Protein AF-A0A1I1NB64-F1 (afdb_monomer_lite)

Radius of gyration: 13.25 Å; chains: 1; bounding box: 30×27×36 Å

Foldseek 3Di:
DAWWWKKKKKALQFPAWDWKDKQNDTDDSVCWDQPPSITMHTDHGHDHDPVQWIWIKTDTAGDVPDWMWMWMDINNHTPDIDTPDHPDPPDDIDTDTDDDD

pLDDT: mean 82.79, std 17.65, range [33.72, 97.75]

Organism: NCBI:txid1334022

Secondary structure (DSSP, 8-state):
-EEEEEEEEE-TTEEEEEEEEETTEE--GGGSEEETTEEEEEEEEEEE-SSS---EEEEEEEPTT--EEEEEEETTEEEEEEEE----TT-----------

Sequence (101 aa):
MKKIKLKITISNTTRRIEYIVIEGRKLPISFFDFENGEWVAEQENFPIGNDNDIDILIIVAGNHKSQSKMKVYVNDNLKGNYEMYKPFNKNGYGQFNEEVQ

Structure (mmCIF, N/CA/C/O backbone):
data_AF-A0A1I1NB64-F1
#
_entry.id   AF-A0A1I1NB64-F1
#
loop_
_atom_site.group_PDB
_atom_site.id
_atom_site.type_symbol
_atom_site.label_atom_id
_atom_site.label_alt_id
_atom_site.label_comp_id
_atom_site.label_asym_id
_atom_site.label_entity_id
_atom_site.label_seq_id
_atom_site.pdbx_PDB_ins_code
_atom_site.Cartn_x
_atom_site.Cartn_y
_atom_site.Cartn_z
_atom_site.occupancy
_atom_site.B_iso_or_equiv
_atom_site.auth_seq_id
_atom_site.auth_comp_id
_atom_site.auth_asym_id
_atom_site.auth_atom_id
_atom_site.pdbx_PDB_model_num
ATOM 1 N N . MET A 1 1 ? -18.855 -6.058 14.203 1.00 73.88 1 MET A N 1
ATOM 2 C CA . MET A 1 1 ? -18.073 -5.517 13.076 1.00 73.88 1 MET A CA 1
ATOM 3 C C . MET A 1 1 ? -17.279 -4.332 13.585 1.00 73.88 1 MET A C 1
ATOM 5 O O . MET A 1 1 ? -17.868 -3.314 13.948 1.00 73.88 1 MET A O 1
ATOM 9 N N . LYS A 1 2 ? -15.969 -4.519 13.731 1.00 88.75 2 LYS A N 1
ATOM 10 C CA . LYS A 1 2 ? -15.039 -3.497 14.222 1.00 88.75 2 LYS A CA 1
ATOM 11 C C . LYS A 1 2 ? -14.716 -2.544 13.066 1.00 88.75 2 LYS A C 1
ATOM 13 O O . LYS A 1 2 ? -14.925 -2.901 11.908 1.00 88.75 2 LYS A O 1
ATOM 18 N N . LYS A 1 3 ? -14.265 -1.327 13.362 1.00 92.88 3 LYS A N 1
ATOM 19 C CA . LYS A 1 3 ? -13.819 -0.358 12.351 1.00 92.88 3 LYS A CA 1
ATOM 20 C C . LYS A 1 3 ? -12.398 0.076 12.662 1.00 92.88 3 LYS A C 1
ATOM 22 O O . LYS A 1 3 ? -12.051 0.207 13.835 1.00 92.88 3 LYS A O 1
ATOM 27 N N . ILE A 1 4 ? -11.615 0.288 11.616 1.00 94.00 4 ILE A N 1
ATOM 28 C CA . ILE A 1 4 ? -10.228 0.736 11.695 1.00 94.00 4 ILE A CA 1
ATOM 29 C C . ILE A 1 4 ? -9.986 1.870 10.704 1.00 94.00 4 ILE A C 1
ATOM 31 O O . ILE A 1 4 ? -10.677 1.971 9.685 1.00 94.00 4 ILE A O 1
ATOM 35 N N . LYS A 1 5 ? -8.943 2.655 10.974 1.00 96.62 5 LYS A N 1
ATOM 36 C CA . LYS A 1 5 ? -8.316 3.476 9.948 1.00 96.62 5 LYS A CA 1
ATOM 37 C C . LYS A 1 5 ? -7.371 2.593 9.139 1.00 96.62 5 LYS A C 1
ATOM 39 O O . LYS A 1 5 ? -6.380 2.100 9.675 1.00 96.62 5 LYS A O 1
ATOM 44 N N . LEU A 1 6 ? -7.689 2.372 7.870 1.00 96.56 6 LEU A N 1
ATOM 45 C CA . LEU A 1 6 ? -6.882 1.584 6.945 1.00 96.56 6 LEU A CA 1
ATOM 46 C C . LEU A 1 6 ? -6.192 2.518 5.959 1.00 96.56 6 LEU A C 1
ATOM 48 O O . LEU A 1 6 ? -6.857 3.323 5.309 1.00 96.56 6 LEU A O 1
ATOM 52 N N . LYS A 1 7 ? -4.880 2.362 5.794 1.00 97.75 7 LYS A N 1
ATOM 53 C CA . LYS A 1 7 ? -4.142 2.993 4.703 1.00 97.75 7 LYS A CA 1
ATOM 54 C C . LYS A 1 7 ? -3.270 1.976 3.985 1.00 97.75 7 LYS A C 1
ATOM 56 O O . LYS A 1 7 ? -2.484 1.273 4.612 1.00 97.75 7 LYS A O 1
ATOM 61 N N . ILE A 1 8 ? -3.391 1.917 2.665 1.00 96.50 8 ILE A N 1
ATOM 62 C CA . ILE A 1 8 ? -2.564 1.082 1.795 1.00 96.50 8 ILE A CA 1
ATOM 63 C C . ILE A 1 8 ? -1.851 2.002 0.814 1.00 96.50 8 ILE A C 1
ATOM 65 O O . ILE A 1 8 ? -2.499 2.808 0.147 1.00 96.50 8 ILE A O 1
ATOM 69 N N . THR A 1 9 ? -0.531 1.871 0.709 1.00 96.69 9 THR A N 1
ATOM 70 C CA . THR A 1 9 ? 0.234 2.520 -0.360 1.00 96.69 9 THR A CA 1
ATOM 71 C C . THR A 1 9 ? 0.916 1.482 -1.232 1.00 96.69 9 THR A C 1
ATOM 73 O O . THR A 1 9 ? 1.414 0.471 -0.735 1.00 96.69 9 THR A O 1
ATOM 76 N N . ILE A 1 10 ? 0.927 1.712 -2.542 1.00 93.56 10 ILE A N 1
ATOM 77 C CA . ILE A 1 10 ? 1.612 0.865 -3.514 1.00 93.56 10 ILE A CA 1
ATOM 78 C C . ILE A 1 10 ? 2.545 1.739 -4.349 1.00 93.56 10 ILE A C 1
ATOM 80 O O . ILE A 1 10 ? 2.146 2.771 -4.886 1.00 93.56 10 ILE A O 1
ATOM 84 N N . SER A 1 11 ? 3.796 1.303 -4.472 1.00 90.94 11 SER A N 1
ATOM 85 C CA . SER A 1 11 ? 4.875 2.072 -5.087 1.00 90.94 11 SER A CA 1
ATOM 86 C C . SER A 1 11 ? 4.608 2.486 -6.538 1.00 90.94 11 SER A C 1
ATOM 88 O O . SER A 1 11 ? 3.919 1.799 -7.298 1.00 90.94 11 SER A O 1
ATOM 90 N N . ASN A 1 12 ? 5.287 3.557 -6.953 1.00 87.88 12 ASN A N 1
ATOM 91 C CA . ASN A 1 12 ? 5.260 4.140 -8.302 1.00 87.88 12 ASN A CA 1
ATOM 92 C C . ASN A 1 12 ? 5.708 3.215 -9.444 1.00 87.88 12 ASN A C 1
ATOM 94 O O . ASN A 1 12 ? 5.477 3.485 -10.622 1.00 87.88 12 ASN A O 1
ATOM 98 N N . THR A 1 13 ? 6.344 2.099 -9.107 1.00 87.94 13 THR A N 1
ATOM 99 C CA . THR A 1 13 ? 6.682 1.027 -10.042 1.00 87.94 13 THR A CA 1
ATOM 100 C C . THR A 1 13 ? 5.459 0.214 -10.480 1.00 87.94 13 THR A C 1
ATOM 102 O O . THR A 1 13 ? 5.547 -0.543 -11.447 1.00 87.94 13 THR A O 1
ATOM 105 N N . THR A 1 14 ? 4.306 0.407 -9.833 1.00 88.25 14 THR A N 1
ATOM 106 C CA . THR A 1 14 ? 3.019 -0.179 -10.213 1.00 88.25 14 THR A CA 1
ATOM 107 C C . THR A 1 14 ? 2.318 0.657 -11.272 1.00 88.25 14 THR A C 1
ATOM 109 O O . THR A 1 14 ? 1.915 1.792 -11.027 1.00 88.25 14 THR A O 1
ATOM 112 N N . ARG A 1 15 ? 2.105 0.062 -12.448 1.00 86.38 15 ARG A N 1
ATOM 113 C CA . ARG A 1 15 ? 1.419 0.714 -13.566 1.00 86.38 15 ARG A CA 1
ATOM 114 C C . ARG A 1 15 ? -0.094 0.755 -13.380 1.00 86.38 15 ARG A C 1
ATOM 116 O O . ARG A 1 15 ? -0.717 1.741 -13.758 1.00 86.38 15 ARG A O 1
ATOM 123 N N . ARG A 1 16 ? -0.693 -0.331 -12.883 1.00 86.56 16 ARG A N 1
ATOM 124 C CA . ARG A 1 16 ? -2.134 -0.389 -12.593 1.00 86.56 16 ARG A CA 1
ATOM 125 C C . ARG A 1 16 ? -2.449 -1.392 -11.498 1.00 86.56 16 ARG A C 1
ATOM 127 O O . ARG A 1 16 ? -1.750 -2.396 -11.355 1.00 86.56 16 ARG A O 1
ATOM 134 N N . ILE A 1 17 ? -3.576 -1.160 -10.841 1.00 89.31 17 ILE A 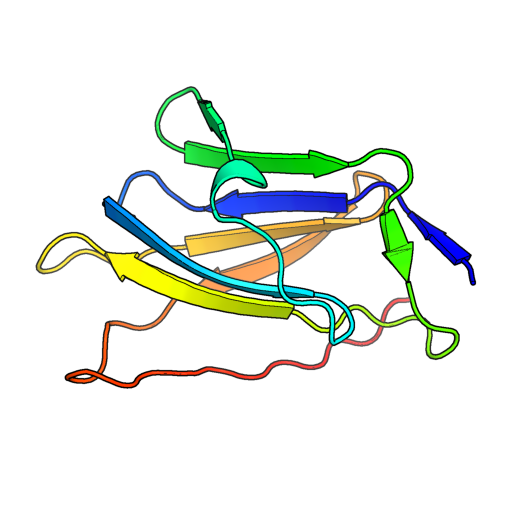N 1
ATOM 135 C CA . ILE A 1 17 ? -4.241 -2.132 -9.981 1.00 89.31 17 ILE A CA 1
ATOM 136 C C . ILE A 1 17 ? -5.298 -2.860 -10.814 1.00 89.31 17 ILE A C 1
ATOM 138 O O . ILE A 1 17 ? -6.081 -2.229 -11.522 1.00 89.31 17 ILE A O 1
ATOM 142 N N . GLU A 1 18 ? -5.285 -4.191 -10.784 1.00 89.12 18 GLU A N 1
ATOM 143 C CA . GLU A 1 18 ? -6.178 -5.036 -11.590 1.00 89.12 18 GLU A CA 1
ATOM 144 C C . GLU A 1 18 ? -7.305 -5.644 -10.756 1.00 89.12 18 GLU A C 1
ATOM 146 O O . GLU A 1 18 ? -8.409 -5.857 -11.258 1.00 89.12 18 GLU A O 1
ATOM 151 N N . TYR A 1 19 ? -7.030 -5.929 -9.483 1.00 88.88 19 TYR A N 1
ATOM 152 C CA . TYR A 1 19 ? -7.968 -6.608 -8.603 1.00 88.88 19 TYR A CA 1
ATOM 153 C C . TYR A 1 19 ? -7.682 -6.285 -7.142 1.00 88.88 19 TYR A C 1
ATOM 155 O O . TYR A 1 19 ? -6.520 -6.230 -6.743 1.00 88.88 19 TYR A O 1
ATOM 163 N N . ILE A 1 20 ? -8.742 -6.093 -6.356 1.00 92.19 20 ILE A N 1
ATOM 164 C CA . ILE A 1 20 ? -8.669 -5.804 -4.924 1.00 92.19 20 ILE A CA 1
ATOM 165 C C . ILE A 1 20 ? -9.803 -6.557 -4.232 1.00 92.19 20 ILE A C 1
ATOM 167 O O . ILE A 1 20 ? -10.979 -6.378 -4.570 1.00 92.19 20 ILE A O 1
ATOM 171 N N . VAL A 1 21 ? -9.449 -7.364 -3.240 1.00 93.19 21 VAL A N 1
ATOM 172 C CA . VAL A 1 21 ? -10.367 -7.920 -2.249 1.00 93.19 21 VAL A CA 1
ATOM 173 C C . VAL A 1 21 ? -9.798 -7.634 -0.872 1.00 93.19 21 VAL A C 1
ATOM 175 O O . VAL A 1 21 ? -8.630 -7.915 -0.621 1.00 93.19 21 VAL A O 1
ATOM 178 N N . ILE A 1 22 ? -10.629 -7.078 0.003 1.00 92.69 22 ILE A N 1
ATOM 179 C CA . ILE A 1 22 ? -10.283 -6.851 1.404 1.00 92.69 22 ILE A CA 1
ATOM 180 C C . ILE A 1 22 ? -11.436 -7.373 2.257 1.00 92.69 22 ILE A C 1
ATOM 182 O O . ILE A 1 22 ? -12.588 -7.020 1.984 1.00 92.69 22 ILE A O 1
ATOM 186 N N . GLU A 1 23 ? -11.160 -8.212 3.259 1.00 91.62 23 GLU A N 1
ATOM 187 C CA . GLU A 1 23 ? -12.190 -8.835 4.117 1.00 91.62 23 GLU A CA 1
ATOM 188 C C . GLU A 1 23 ? -13.275 -9.553 3.294 1.00 91.62 23 GLU A C 1
ATOM 190 O O . GLU A 1 23 ? -14.477 -9.311 3.448 1.00 91.62 23 GLU A O 1
ATOM 195 N N . GLY A 1 24 ? -12.858 -10.312 2.277 1.00 90.31 24 GLY A N 1
ATOM 196 C CA . GLY A 1 24 ? -13.768 -10.994 1.350 1.00 90.31 24 GLY A CA 1
ATOM 197 C C . GLY A 1 24 ? -14.605 -10.077 0.442 1.00 90.31 24 GLY A C 1
ATOM 198 O O . GLY A 1 24 ? -15.373 -10.568 -0.387 1.00 90.31 24 GLY A O 1
ATOM 199 N N . ARG A 1 25 ? -14.461 -8.747 0.534 1.00 93.19 25 ARG A N 1
ATOM 200 C CA . ARG A 1 25 ? -15.198 -7.781 -0.292 1.00 93.19 25 ARG A CA 1
ATOM 201 C C . ARG A 1 25 ? -14.363 -7.360 -1.486 1.00 93.19 25 ARG A C 1
ATOM 203 O O . ARG A 1 25 ? -13.300 -6.765 -1.330 1.00 93.19 25 ARG A O 1
ATOM 210 N N . LYS A 1 26 ? -14.878 -7.612 -2.689 1.00 95.75 26 LYS A N 1
ATOM 211 C CA . LYS A 1 26 ? -14.309 -7.063 -3.922 1.00 95.75 26 LYS A CA 1
ATOM 212 C C . LYS A 1 26 ? -14.548 -5.555 -3.970 1.00 95.75 26 LYS A C 1
ATOM 214 O O . LYS A 1 26 ? -15.694 -5.113 -3.9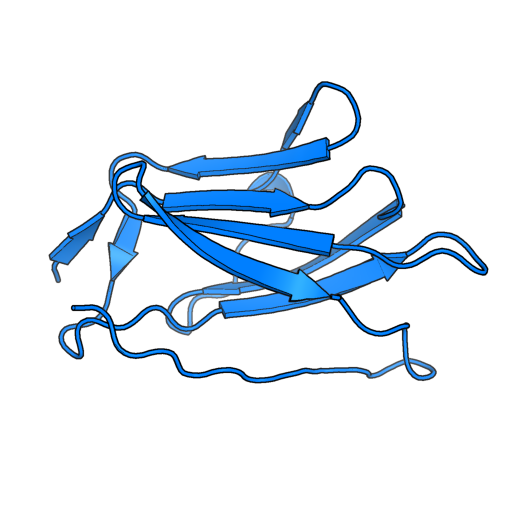08 1.00 95.75 26 LYS A O 1
ATOM 219 N N . LEU A 1 27 ? -13.474 -4.787 -4.109 1.00 95.19 27 LEU A N 1
ATOM 220 C CA . LEU A 1 27 ? -13.515 -3.326 -4.158 1.00 95.19 27 LEU A CA 1
ATOM 221 C C . LEU A 1 27 ? -13.300 -2.821 -5.595 1.00 95.19 27 LEU A C 1
ATOM 223 O O . LEU A 1 27 ? -12.661 -3.505 -6.402 1.00 95.19 27 LEU A O 1
ATOM 227 N N . PRO A 1 28 ? -13.848 -1.646 -5.952 1.00 95.44 28 PRO A N 1
ATOM 228 C CA . PRO A 1 28 ? -13.567 -1.027 -7.242 1.00 95.44 28 PRO A CA 1
ATOM 229 C C . PRO A 1 28 ? -12.117 -0.528 -7.301 1.00 95.44 28 PRO A C 1
ATOM 231 O O . PRO A 1 28 ? -11.523 -0.201 -6.280 1.00 95.44 28 PRO A O 1
ATOM 234 N N . ILE A 1 29 ? -11.555 -0.401 -8.507 1.00 89.25 29 ILE A N 1
ATOM 235 C CA . ILE A 1 29 ? -10.197 0.152 -8.697 1.00 89.25 29 ILE A CA 1
ATOM 236 C C . ILE A 1 29 ? -10.109 1.596 -8.178 1.00 89.25 29 ILE A C 1
ATOM 238 O O . ILE A 1 29 ? -9.082 1.980 -7.632 1.00 89.25 29 ILE A O 1
ATOM 242 N N . SER A 1 30 ? -11.208 2.357 -8.255 1.00 93.19 30 SER A N 1
ATOM 243 C CA . SER A 1 30 ? -11.337 3.709 -7.690 1.00 93.19 30 SER A CA 1
ATOM 244 C C . SER A 1 30 ? -11.265 3.763 -6.160 1.00 93.19 30 SER A C 1
ATOM 246 O O . SER A 1 30 ? -11.483 4.816 -5.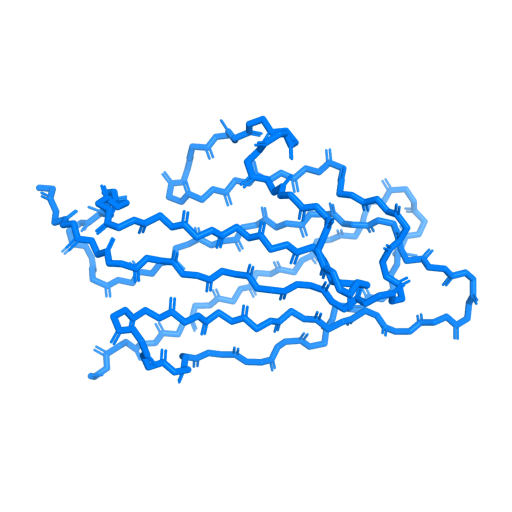578 1.00 93.19 30 SER A O 1
ATOM 248 N N . PHE A 1 31 ? -11.041 2.630 -5.492 1.00 95.81 31 PHE A N 1
ATOM 249 C CA . PHE A 1 31 ? -10.684 2.595 -4.079 1.00 95.81 31 PHE A CA 1
ATOM 250 C C . PHE A 1 31 ? -9.287 3.180 -3.818 1.00 95.81 31 PHE A C 1
ATOM 252 O O . PHE A 1 31 ? -8.999 3.568 -2.690 1.00 95.81 31 PHE A O 1
ATOM 259 N N . PHE A 1 32 ? -8.437 3.227 -4.847 1.00 95.94 32 PHE A N 1
ATOM 260 C CA . PHE A 1 32 ? -7.141 3.888 -4.804 1.00 95.94 32 PHE A CA 1
ATOM 261 C C . PHE A 1 32 ? -7.150 5.147 -5.665 1.00 95.94 32 PHE A C 1
ATOM 263 O O . PHE A 1 32 ? -7.600 5.120 -6.814 1.00 95.94 32 PHE A O 1
ATOM 270 N N . ASP A 1 33 ? -6.531 6.189 -5.134 1.00 95.88 33 ASP A N 1
ATOM 271 C CA . ASP A 1 33 ? -6.106 7.370 -5.866 1.00 95.88 33 ASP A CA 1
ATOM 272 C C . ASP A 1 33 ? -4.622 7.243 -6.237 1.00 95.88 33 ASP A C 1
ATOM 274 O O . ASP A 1 33 ? -3.877 6.466 -5.636 1.00 95.88 33 ASP A O 1
ATOM 278 N N . PHE A 1 34 ? -4.179 7.972 -7.262 1.00 93.88 34 PHE A N 1
ATOM 279 C CA . PHE A 1 34 ? -2.763 8.039 -7.624 1.00 93.88 34 PHE A CA 1
ATOM 280 C C . PHE A 1 34 ? -2.197 9.401 -7.226 1.00 93.88 34 PHE A C 1
ATOM 282 O O . PHE A 1 34 ? -2.479 10.413 -7.868 1.00 93.88 34 PHE A O 1
ATOM 289 N N . GLU A 1 35 ? -1.389 9.421 -6.170 1.00 94.94 35 GLU A N 1
ATOM 290 C CA . GLU A 1 35 ? -0.933 10.634 -5.498 1.00 94.94 35 GLU A CA 1
ATOM 291 C C . GLU A 1 35 ? 0.578 10.596 -5.285 1.00 94.94 35 GLU A C 1
ATOM 293 O O . GLU A 1 35 ? 1.128 9.622 -4.775 1.00 94.94 35 GLU A O 1
ATOM 298 N N . ASN A 1 36 ? 1.278 11.669 -5.666 1.00 92.25 36 ASN A N 1
ATOM 299 C CA . ASN A 1 36 ? 2.729 11.807 -5.468 1.00 92.25 36 ASN A CA 1
ATOM 300 C C . ASN A 1 36 ? 3.554 10.612 -5.991 1.00 92.25 36 ASN A C 1
ATOM 302 O O . ASN A 1 36 ? 4.623 10.290 -5.475 1.00 92.25 36 ASN A O 1
ATOM 306 N N . GLY A 1 37 ? 3.056 9.966 -7.047 1.00 89.38 37 GLY A N 1
ATOM 307 C CA . GLY A 1 37 ? 3.672 8.799 -7.660 1.00 89.38 37 GLY A CA 1
ATOM 308 C C . GLY A 1 37 ? 3.257 7.465 -7.043 1.00 89.38 37 GLY A C 1
ATOM 309 O O . GLY A 1 37 ? 3.582 6.447 -7.629 1.00 89.38 37 GLY A O 1
ATOM 310 N N . GLU A 1 38 ? 2.535 7.408 -5.932 1.00 94.25 38 GLU A N 1
ATOM 311 C CA . GLU A 1 38 ? 2.075 6.150 -5.335 1.00 94.25 38 GLU A CA 1
ATOM 312 C C . GLU A 1 38 ? 0.575 5.948 -5.565 1.00 94.25 38 GLU A C 1
ATOM 314 O O . GLU A 1 38 ? -0.184 6.904 -5.699 1.00 94.25 38 GLU A O 1
ATOM 319 N N . TRP A 1 39 ? 0.131 4.694 -5.593 1.00 95.12 39 TRP A N 1
ATOM 320 C CA . TRP A 1 39 ? -1.288 4.403 -5.414 1.00 95.12 39 TRP A CA 1
ATOM 321 C C . TRP A 1 39 ? -1.594 4.429 -3.924 1.00 95.12 39 TRP A C 1
ATOM 323 O O . TRP A 1 39 ? -0.938 3.721 -3.160 1.00 95.12 39 TRP A O 1
ATOM 333 N N . VAL A 1 40 ? -2.584 5.209 -3.513 1.00 97.38 40 VAL A N 1
ATOM 334 C CA . VAL A 1 40 ? -2.942 5.425 -2.113 1.00 97.38 40 VAL A CA 1
ATOM 335 C C . VAL A 1 40 ? -4.422 5.124 -1.926 1.00 97.38 40 VAL A C 1
ATOM 337 O O . VAL A 1 40 ? -5.264 5.635 -2.654 1.00 97.38 40 VAL A O 1
ATOM 340 N N . ALA A 1 41 ? -4.740 4.291 -0.944 1.00 97.06 41 ALA A N 1
ATOM 341 C CA . ALA A 1 41 ? -6.095 4.117 -0.443 1.00 97.06 41 ALA A CA 1
ATOM 342 C C . ALA A 1 41 ? -6.086 4.410 1.054 1.00 97.06 41 ALA A C 1
ATOM 344 O O . ALA A 1 41 ? -5.361 3.747 1.795 1.00 97.06 41 ALA A O 1
ATOM 345 N N . GLU A 1 42 ? -6.879 5.377 1.507 1.00 97.19 42 GLU A N 1
ATOM 346 C CA . GLU A 1 42 ? -7.012 5.732 2.922 1.00 97.19 42 GLU A CA 1
ATOM 347 C C . GLU A 1 42 ? -8.494 5.773 3.311 1.00 97.19 42 GLU A C 1
ATOM 349 O O . GLU A 1 42 ? -9.316 6.373 2.623 1.00 97.19 42 GLU A O 1
ATOM 354 N N . GLN A 1 43 ? -8.854 5.064 4.381 1.00 96.12 43 GLN A N 1
ATOM 355 C CA . GLN A 1 43 ? -10.232 4.867 4.827 1.00 96.12 43 GLN A CA 1
ATOM 356 C C . GLN A 1 43 ? -10.305 4.949 6.352 1.00 96.12 43 GLN A C 1
ATOM 358 O O . GLN A 1 43 ? -9.846 4.046 7.044 1.00 96.12 43 GLN A O 1
ATOM 363 N N . GLU A 1 44 ? -10.939 5.994 6.884 1.00 95.81 44 GLU A N 1
ATOM 364 C CA . GLU A 1 44 ? -11.029 6.244 8.336 1.00 95.81 44 GLU A CA 1
ATOM 365 C C . GLU A 1 44 ? -11.891 5.227 9.101 1.00 95.81 44 GLU A C 1
ATOM 367 O O . GLU A 1 44 ? -11.699 4.991 10.288 1.00 95.81 44 GLU A O 1
ATOM 372 N N . ASN A 1 45 ? -12.881 4.634 8.435 1.00 94.75 45 ASN A N 1
ATOM 373 C CA . ASN A 1 45 ? -13.899 3.796 9.070 1.00 94.75 45 ASN A CA 1
ATOM 374 C C . ASN A 1 45 ? -14.076 2.463 8.337 1.00 94.75 45 ASN A C 1
ATOM 376 O O . ASN A 1 45 ? -15.205 2.002 8.131 1.00 94.75 45 ASN A O 1
ATOM 380 N N . PHE A 1 46 ? -12.967 1.852 7.918 1.00 94.06 46 PHE A N 1
ATOM 381 C CA . PHE A 1 46 ? -12.997 0.592 7.191 1.00 94.06 46 PHE A CA 1
ATOM 382 C C . PHE A 1 46 ? -13.457 -0.538 8.123 1.00 94.06 46 PHE A C 1
ATOM 384 O O . PHE A 1 46 ? -12.842 -0.748 9.172 1.00 94.06 46 PHE A O 1
ATOM 391 N N . PRO A 1 47 ? -14.553 -1.248 7.809 1.00 92.44 47 PRO A N 1
ATOM 392 C CA . PRO A 1 47 ? -15.025 -2.309 8.679 1.00 92.44 47 PRO A CA 1
ATOM 393 C C . PRO A 1 47 ? -14.172 -3.564 8.489 1.00 92.44 47 PRO A C 1
ATOM 395 O O . PRO A 1 47 ? -13.779 -3.849 7.363 1.00 92.44 47 PRO A O 1
ATOM 398 N N . ILE A 1 48 ? -13.926 -4.310 9.560 1.00 91.06 48 ILE A N 1
ATOM 399 C CA . ILE A 1 48 ? -13.217 -5.599 9.533 1.00 91.06 48 ILE A CA 1
ATOM 400 C C . ILE A 1 48 ? -14.014 -6.673 10.278 1.00 91.06 48 ILE A C 1
ATOM 402 O O . ILE A 1 48 ? -14.949 -6.355 11.040 1.00 91.06 48 ILE A O 1
ATOM 406 N N . GLY A 1 49 ? -13.644 -7.928 10.025 1.00 86.44 49 GLY A N 1
ATOM 407 C CA . GLY A 1 49 ? -14.116 -9.126 10.697 1.00 86.44 49 GLY A CA 1
ATOM 408 C C . GLY A 1 49 ? -13.914 -9.109 12.215 1.00 86.44 49 GLY A C 1
ATOM 409 O O . GLY A 1 49 ? -13.472 -8.131 12.826 1.00 86.44 49 GLY A O 1
ATOM 410 N N . ASN A 1 50 ? -14.351 -10.190 12.859 1.00 83.06 50 ASN A N 1
ATOM 411 C CA . ASN A 1 50 ? -14.264 -10.342 14.317 1.00 83.06 50 ASN A CA 1
ATOM 412 C C . ASN A 1 50 ? -13.019 -11.141 14.760 1.00 83.06 50 ASN A C 1
ATOM 414 O O . ASN A 1 50 ? -12.764 -11.243 15.958 1.00 83.06 50 ASN A O 1
ATOM 418 N N . ASP A 1 51 ? -12.273 -11.696 13.812 1.00 83.12 51 ASP A N 1
ATOM 419 C CA . ASP A 1 51 ? -11.005 -12.427 13.941 1.00 83.12 51 ASP A CA 1
ATOM 420 C C . ASP A 1 51 ? -9.803 -11.529 14.273 1.00 83.12 51 ASP A C 1
ATOM 422 O O . ASP A 1 51 ? -8.802 -12.024 14.780 1.00 83.12 51 ASP A O 1
ATOM 426 N N . ASN A 1 52 ? -9.957 -10.203 14.166 1.00 78.81 52 ASN A N 1
ATOM 427 C CA . ASN A 1 52 ? -8.947 -9.182 14.495 1.00 78.81 52 ASN A CA 1
ATOM 428 C C . ASN A 1 52 ? -7.708 -9.155 13.583 1.00 78.81 52 ASN A C 1
ATOM 430 O O . ASN A 1 52 ? -6.765 -8.425 13.897 1.00 78.81 52 ASN A O 1
ATOM 434 N N . ASP A 1 53 ? -7.716 -9.861 12.461 1.00 84.81 53 ASP A N 1
ATOM 435 C CA . ASP A 1 53 ? -6.763 -9.691 11.368 1.00 84.81 53 ASP A CA 1
ATOM 436 C C . ASP A 1 53 ? -7.383 -8.884 10.215 1.00 84.81 53 ASP A C 1
ATOM 438 O O . ASP A 1 53 ? -8.493 -8.356 10.323 1.00 84.81 53 ASP A O 1
ATOM 442 N N . ILE A 1 54 ? -6.586 -8.657 9.167 1.00 87.50 54 ILE A N 1
ATOM 443 C CA . ILE A 1 54 ? -7.048 -8.039 7.927 1.00 87.50 54 ILE A CA 1
ATOM 444 C C . ILE A 1 54 ? -6.621 -8.877 6.730 1.00 87.50 54 ILE A C 1
ATOM 446 O O . ILE A 1 54 ? -5.436 -8.979 6.409 1.00 87.50 54 ILE A O 1
ATOM 450 N N . ASP A 1 55 ? -7.604 -9.418 6.021 1.00 88.06 55 ASP A N 1
ATOM 451 C CA . ASP A 1 55 ? -7.363 -10.194 4.809 1.00 88.06 55 ASP A CA 1
ATOM 452 C C . ASP A 1 55 ? -7.278 -9.281 3.588 1.00 88.06 55 ASP A C 1
ATOM 454 O O . ASP A 1 55 ? -8.248 -8.593 3.248 1.00 88.06 55 ASP A O 1
ATOM 458 N N . ILE A 1 56 ? -6.145 -9.303 2.879 1.00 90.38 56 ILE A N 1
ATOM 459 C CA . ILE A 1 56 ? -5.920 -8.496 1.673 1.00 90.38 56 ILE A CA 1
ATOM 460 C C . ILE A 1 56 ? -5.429 -9.383 0.525 1.00 90.38 56 ILE A C 1
ATOM 462 O O . ILE A 1 56 ? -4.377 -10.012 0.605 1.00 90.38 56 ILE A O 1
ATOM 466 N N . LEU A 1 57 ? -6.148 -9.347 -0.599 1.00 89.56 57 LEU A N 1
ATOM 467 C CA . LEU A 1 57 ? -5.699 -9.869 -1.889 1.00 89.56 57 LEU A CA 1
ATOM 468 C C . LEU A 1 57 ? -5.702 -8.740 -2.917 1.00 89.56 57 LEU A C 1
ATOM 470 O O . LEU A 1 57 ? -6.754 -8.207 -3.274 1.00 89.56 57 LEU A O 1
ATOM 474 N N . ILE A 1 58 ? -4.523 -8.405 -3.437 1.00 89.06 58 ILE A N 1
ATOM 475 C CA . ILE A 1 58 ? -4.359 -7.369 -4.458 1.00 89.06 58 ILE A CA 1
ATOM 476 C C . ILE A 1 58 ? -3.533 -7.923 -5.620 1.00 89.06 58 ILE A C 1
ATOM 478 O O . ILE A 1 58 ? -2.465 -8.499 -5.417 1.00 89.06 58 ILE A O 1
ATOM 482 N N . ILE A 1 59 ? -4.018 -7.712 -6.846 1.00 85.88 59 ILE A N 1
ATOM 483 C CA . ILE A 1 59 ? -3.300 -8.024 -8.088 1.00 85.88 59 ILE A CA 1
ATOM 484 C C . ILE A 1 59 ? -2.950 -6.709 -8.776 1.00 85.88 59 ILE A C 1
ATOM 486 O O . ILE A 1 59 ? -3.816 -5.860 -9.008 1.00 85.88 59 ILE A O 1
ATOM 490 N N . VAL A 1 60 ? -1.675 -6.551 -9.121 1.00 86.62 60 VAL A N 1
ATOM 491 C CA . VAL A 1 60 ? -1.147 -5.365 -9.798 1.00 86.62 60 VAL A CA 1
ATOM 492 C C . VAL A 1 60 ? -0.361 -5.749 -11.040 1.00 86.62 60 VAL A C 1
ATOM 494 O O . VAL A 1 60 ? 0.288 -6.794 -11.087 1.00 86.62 60 VAL A O 1
ATOM 497 N N . ALA A 1 61 ? -0.339 -4.851 -12.022 1.00 83.88 61 ALA A N 1
ATOM 498 C CA . ALA A 1 61 ? 0.635 -4.913 -13.101 1.00 83.88 61 ALA A CA 1
ATOM 499 C C . ALA A 1 61 ? 1.768 -3.922 -12.813 1.00 83.88 61 ALA A C 1
ATOM 501 O O . ALA A 1 61 ? 1.577 -2.704 -12.868 1.00 83.88 61 ALA A O 1
ATOM 502 N N . GLY A 1 62 ? 2.953 -4.451 -12.512 1.00 81.31 62 GLY A N 1
ATOM 503 C CA . GLY A 1 62 ? 4.180 -3.664 -12.391 1.00 81.31 62 GLY A CA 1
ATOM 504 C C . GLY A 1 62 ? 4.745 -3.244 -13.751 1.00 81.31 62 GLY A C 1
ATOM 505 O O . GLY A 1 62 ? 4.437 -3.833 -14.792 1.00 81.31 62 GLY A O 1
ATOM 506 N N . ASN A 1 63 ? 5.622 -2.242 -13.749 1.00 76.00 63 ASN A N 1
ATOM 507 C CA . ASN A 1 63 ? 6.444 -1.913 -14.910 1.00 76.00 63 ASN A CA 1
ATOM 508 C C . ASN A 1 63 ? 7.418 -3.062 -15.227 1.00 76.00 63 ASN A C 1
ATOM 510 O O . ASN A 1 63 ? 7.865 -3.792 -14.335 1.00 76.00 63 ASN A O 1
ATOM 514 N N . HIS A 1 64 ? 7.775 -3.227 -16.502 1.00 73.00 64 HIS A N 1
ATOM 515 C CA . HIS A 1 64 ? 8.728 -4.257 -16.917 1.00 73.00 64 HIS A CA 1
ATOM 516 C C . HIS A 1 64 ? 10.053 -4.116 -16.148 1.00 73.00 64 HIS A C 1
ATOM 518 O O . HIS A 1 64 ? 10.601 -3.021 -16.055 1.00 73.00 64 HIS A O 1
ATOM 524 N N . LYS A 1 65 ? 10.555 -5.233 -15.598 1.00 75.31 65 LYS A N 1
ATOM 525 C CA . LYS A 1 65 ? 11.762 -5.301 -14.746 1.00 75.31 65 LYS A CA 1
ATOM 526 C C . LYS A 1 65 ? 11.708 -4.456 -13.464 1.00 75.31 65 LYS A C 1
ATOM 528 O O . LYS A 1 65 ? 12.745 -4.243 -12.845 1.00 75.31 65 LYS A O 1
ATOM 533 N N . SER A 1 66 ? 10.528 -4.015 -13.041 1.00 76.69 66 SER A N 1
ATOM 534 C CA . SER A 1 66 ? 10.348 -3.352 -11.752 1.00 76.69 66 SER A CA 1
ATOM 535 C C . SER A 1 66 ? 9.834 -4.324 -10.690 1.00 76.69 66 SER A C 1
ATOM 537 O O . SER A 1 66 ? 9.288 -5.384 -11.006 1.00 76.69 66 SER A O 1
ATOM 539 N N . GLN A 1 67 ? 10.027 -3.949 -9.430 1.00 80.19 67 GLN A N 1
ATOM 540 C CA . GLN A 1 67 ? 9.446 -4.624 -8.281 1.00 80.19 67 GLN A CA 1
ATOM 541 C C . GLN A 1 67 ? 8.524 -3.632 -7.582 1.00 80.19 67 GLN A C 1
ATOM 543 O O . GLN A 1 67 ? 8.948 -2.541 -7.189 1.00 80.19 67 GLN A O 1
ATOM 548 N N . SER A 1 68 ? 7.249 -3.989 -7.497 1.00 86.62 68 SER A N 1
ATOM 549 C CA . SER A 1 68 ? 6.261 -3.209 -6.766 1.00 86.62 68 SER A CA 1
ATOM 550 C C . SER A 1 68 ? 6.359 -3.529 -5.279 1.00 86.62 68 SER A C 1
ATOM 552 O O . SER A 1 68 ? 6.698 -4.649 -4.895 1.00 86.62 68 SER A O 1
ATOM 554 N N . LYS A 1 69 ? 6.093 -2.540 -4.433 1.00 90.31 69 LYS A N 1
ATOM 555 C CA . LYS A 1 69 ? 6.045 -2.690 -2.978 1.00 90.31 69 LYS A CA 1
ATOM 556 C C . LYS A 1 69 ? 4.719 -2.155 -2.475 1.00 90.31 69 LYS A C 1
ATOM 558 O O . LYS A 1 69 ? 4.257 -1.130 -2.971 1.00 90.31 69 LYS A O 1
ATOM 563 N N . MET A 1 70 ? 4.144 -2.838 -1.498 1.00 92.56 70 MET A N 1
ATOM 564 C CA . MET A 1 70 ? 2.919 -2.434 -0.825 1.00 92.56 70 MET A CA 1
ATOM 565 C C . MET A 1 70 ? 3.199 -2.223 0.656 1.00 92.56 70 MET A C 1
ATOM 567 O O . MET A 1 70 ? 3.823 -3.071 1.289 1.00 92.56 70 MET A O 1
ATOM 571 N N . LYS A 1 71 ? 2.705 -1.126 1.221 1.00 95.00 71 LYS A N 1
ATOM 572 C CA . LYS A 1 71 ? 2.689 -0.897 2.666 1.00 95.00 71 LYS A CA 1
ATOM 573 C C . LYS A 1 71 ? 1.256 -0.863 3.158 1.00 95.00 71 LYS A C 1
ATOM 575 O O . LYS A 1 71 ? 0.399 -0.271 2.505 1.00 95.00 71 LYS A O 1
ATOM 580 N N . VAL A 1 72 ? 1.021 -1.466 4.316 1.00 95.12 72 VAL A N 1
ATOM 581 C CA . VAL A 1 72 ? -0.283 -1.481 4.980 1.00 95.12 72 VAL A CA 1
ATOM 582 C C . VAL A 1 72 ? -0.135 -0.858 6.357 1.00 95.12 72 VAL A C 1
ATOM 584 O O . VAL A 1 72 ? 0.710 -1.268 7.154 1.00 95.12 72 VAL A O 1
ATOM 587 N N . TYR A 1 73 ? -0.973 0.132 6.626 1.00 96.06 73 TYR A N 1
ATOM 588 C CA . TYR A 1 73 ? -1.072 0.828 7.893 1.00 96.06 73 TYR A CA 1
ATOM 589 C C . TYR A 1 73 ? -2.466 0.606 8.477 1.00 96.06 73 TYR A C 1
ATOM 591 O O . TYR A 1 73 ? -3.471 0.764 7.779 1.00 96.06 73 TYR A O 1
ATOM 599 N N . VAL A 1 74 ? -2.520 0.275 9.765 1.00 94.62 74 VAL A N 1
ATOM 600 C CA . VAL A 1 74 ? -3.762 0.122 10.528 1.00 94.62 74 VAL A CA 1
ATOM 601 C C . VAL A 1 74 ? -3.681 1.018 11.753 1.00 94.62 74 VAL A C 1
ATOM 603 O O . VAL A 1 74 ? -2.758 0.883 12.558 1.00 94.62 74 VAL A O 1
ATOM 606 N N . ASN A 1 75 ? -4.642 1.932 11.892 1.00 95.12 75 ASN A N 1
ATOM 607 C CA . ASN A 1 75 ? -4.657 2.958 12.937 1.00 95.12 75 ASN A CA 1
ATOM 608 C C . ASN A 1 75 ? -3.303 3.686 13.014 1.00 95.12 75 ASN A C 1
ATOM 610 O O . ASN A 1 75 ? -2.665 3.707 14.062 1.00 95.12 75 ASN A O 1
ATOM 614 N N . ASP A 1 76 ? -2.834 4.170 11.857 1.00 94.75 76 ASP A N 1
ATOM 615 C CA . ASP A 1 76 ? -1.563 4.886 11.638 1.00 94.75 76 ASP A CA 1
ATOM 616 C C . ASP A 1 76 ? -0.270 4.092 11.913 1.00 94.75 76 ASP A C 1
ATOM 618 O O . ASP A 1 76 ? 0.829 4.574 11.638 1.00 94.75 76 ASP A O 1
ATOM 622 N N . ASN A 1 77 ? -0.371 2.843 12.370 1.00 94.50 77 ASN A N 1
ATOM 623 C CA . ASN A 1 77 ? 0.781 1.979 12.596 1.00 94.50 77 ASN A CA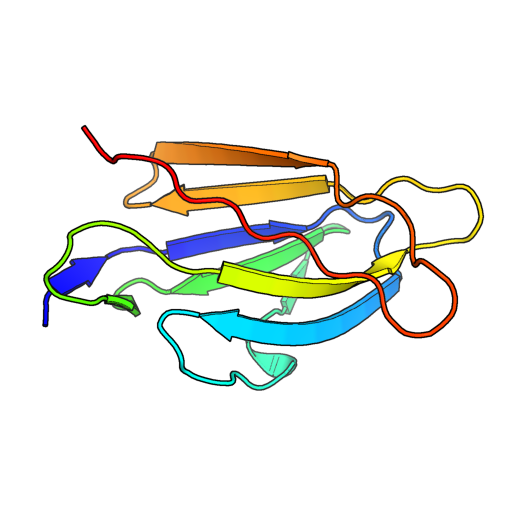 1
ATOM 624 C C . ASN A 1 77 ? 1.083 1.156 11.343 1.00 94.50 77 ASN A C 1
ATOM 626 O O . ASN A 1 77 ? 0.189 0.493 10.817 1.00 94.50 77 ASN A O 1
ATOM 630 N N . LEU A 1 78 ? 2.341 1.157 10.885 1.00 93.50 78 LEU A N 1
ATOM 631 C CA . LEU A 1 78 ? 2.789 0.258 9.817 1.00 93.50 78 LEU A CA 1
ATOM 632 C C . LEU A 1 78 ? 2.672 -1.185 10.315 1.00 93.50 78 LEU A C 1
ATOM 634 O O . LEU A 1 78 ? 3.384 -1.572 11.239 1.00 93.50 78 LEU A O 1
ATOM 638 N N . LYS A 1 79 ? 1.778 -1.962 9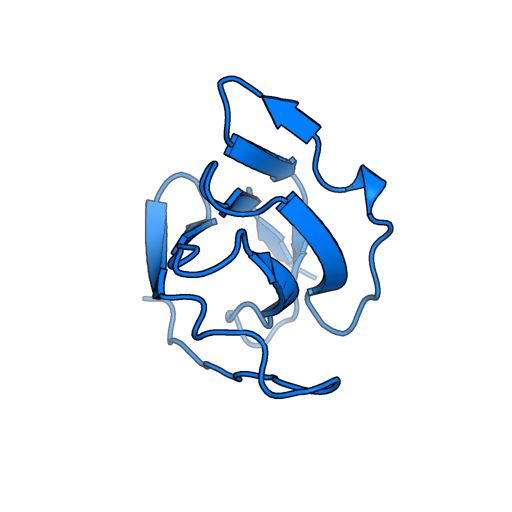.706 1.00 91.81 79 LYS A N 1
ATOM 639 C CA . LYS A 1 79 ? 1.609 -3.383 10.020 1.00 91.81 79 LYS A CA 1
ATOM 640 C C . LYS A 1 79 ? 2.445 -4.260 9.100 1.00 91.81 79 LYS A C 1
ATOM 642 O O . LYS A 1 79 ? 3.094 -5.166 9.590 1.00 91.81 79 LYS A O 1
ATOM 647 N N . GLY A 1 80 ? 2.548 -3.914 7.815 1.00 86.88 80 GLY A N 1
ATOM 648 C CA . GLY A 1 80 ? 3.328 -4.716 6.876 1.00 86.88 80 GLY A CA 1
ATOM 649 C C . GLY A 1 80 ? 3.927 -3.936 5.714 1.00 86.88 80 GLY A C 1
ATOM 650 O O . GLY A 1 80 ? 3.408 -2.899 5.289 1.00 86.88 80 GLY A O 1
ATOM 651 N N . ASN A 1 81 ? 5.037 -4.459 5.194 1.00 90.94 81 ASN A N 1
ATOM 652 C CA . ASN A 1 81 ? 5.726 -3.975 4.001 1.00 90.94 81 ASN A CA 1
ATOM 653 C C . ASN A 1 81 ? 6.065 -5.171 3.106 1.00 90.94 81 ASN A C 1
ATOM 655 O O . ASN A 1 81 ? 6.973 -5.945 3.405 1.00 90.94 81 ASN A O 1
ATOM 659 N N . TYR A 1 82 ? 5.319 -5.313 2.018 1.00 86.88 82 TYR A N 1
ATOM 660 C CA . TYR A 1 82 ? 5.308 -6.503 1.184 1.00 86.88 82 TYR A CA 1
ATOM 661 C C . TYR A 1 82 ? 5.937 -6.210 -0.170 1.00 86.88 82 TYR A C 1
ATOM 663 O O . TYR A 1 82 ? 5.552 -5.277 -0.881 1.00 86.88 82 TYR A O 1
ATOM 671 N N . GLU A 1 83 ? 6.886 -7.051 -0.562 1.00 85.56 83 GLU A N 1
ATOM 672 C CA . GLU A 1 83 ? 7.336 -7.094 -1.943 1.00 85.56 83 GLU A CA 1
ATOM 673 C C . GLU A 1 83 ? 6.261 -7.770 -2.790 1.00 85.56 83 GLU A C 1
ATOM 675 O O . GLU A 1 83 ? 5.932 -8.941 -2.604 1.00 85.56 83 GLU A O 1
ATOM 680 N N . MET A 1 84 ? 5.703 -7.028 -3.740 1.00 77.06 84 MET A N 1
ATOM 681 C CA . MET A 1 84 ? 4.732 -7.569 -4.677 1.00 77.06 84 MET A CA 1
ATOM 682 C C . MET A 1 84 ? 5.521 -8.286 -5.765 1.00 77.06 84 MET A C 1
ATOM 684 O O . MET A 1 84 ? 6.023 -7.679 -6.719 1.00 77.06 84 MET A O 1
ATOM 688 N N . TYR A 1 85 ? 5.727 -9.584 -5.559 1.00 60.66 85 TYR A N 1
ATOM 689 C CA . TYR A 1 85 ? 6.465 -10.397 -6.506 1.00 60.66 85 TYR A CA 1
ATOM 690 C C . TYR A 1 85 ? 5.746 -10.422 -7.854 1.00 60.66 85 TYR A C 1
ATOM 692 O O . TYR A 1 85 ? 4.522 -10.486 -7.936 1.00 60.66 85 TYR A O 1
ATOM 700 N N . LYS A 1 86 ? 6.584 -10.287 -8.887 1.00 47.38 86 LYS A N 1
ATOM 701 C CA . LYS A 1 86 ? 6.304 -10.122 -10.318 1.00 47.38 86 LYS A CA 1
ATOM 702 C C . LYS A 1 86 ? 4.998 -10.771 -10.793 1.00 47.38 86 LYS A C 1
ATOM 704 O O . LYS A 1 86 ? 4.669 -11.859 -10.328 1.00 47.38 86 LYS A O 1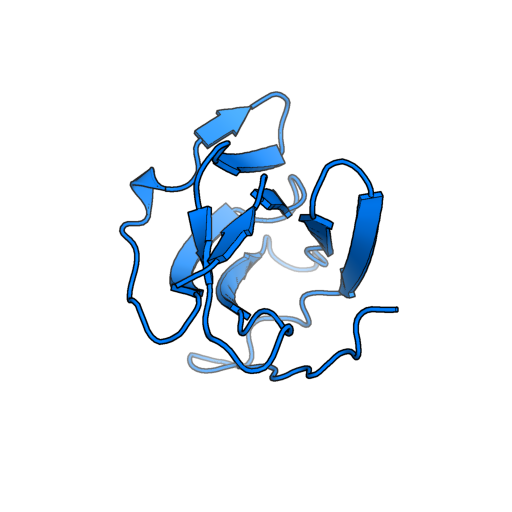
ATOM 709 N N . PRO A 1 87 ? 4.351 -10.207 -11.835 1.00 38.66 87 PRO A N 1
ATOM 710 C CA . PRO A 1 87 ? 3.307 -10.917 -12.557 1.00 38.66 87 PRO A CA 1
ATOM 711 C C . PRO A 1 87 ? 3.888 -12.250 -13.036 1.00 38.66 87 PRO A C 1
ATOM 713 O O . PRO A 1 87 ? 4.654 -12.303 -14.001 1.00 38.66 87 PRO A O 1
ATOM 716 N N . PHE A 1 88 ? 3.540 -13.345 -12.363 1.00 33.72 88 PHE A N 1
ATOM 717 C CA . PHE A 1 88 ? 3.484 -14.618 -13.051 1.00 33.72 88 PHE A CA 1
ATOM 718 C C . PHE A 1 88 ? 2.552 -14.373 -14.225 1.00 33.72 88 PHE A C 1
ATOM 720 O O . PHE A 1 88 ? 1.444 -13.871 -14.030 1.00 33.72 88 PHE A O 1
ATOM 727 N N . ASN A 1 89 ? 3.038 -14.650 -15.434 1.00 35.62 89 ASN A N 1
ATOM 728 C CA . ASN A 1 89 ? 2.221 -14.927 -16.608 1.00 35.62 89 ASN A CA 1
ATOM 729 C C . ASN A 1 89 ? 0.734 -15.084 -16.260 1.00 35.62 89 ASN A C 1
ATOM 731 O O . ASN A 1 89 ? 0.340 -16.087 -15.677 1.00 35.62 89 ASN A O 1
ATOM 735 N N . LYS A 1 90 ? -0.072 -14.074 -16.592 1.00 33.91 90 LYS A N 1
ATOM 736 C CA . LYS A 1 90 ? -1.537 -14.056 -16.482 1.00 33.91 90 LYS A CA 1
ATOM 737 C C . LYS A 1 90 ? -2.205 -14.346 -15.121 1.00 33.91 90 LYS A C 1
ATOM 739 O O . LYS A 1 90 ? -3.379 -14.025 -15.060 1.00 33.91 90 LYS A O 1
ATOM 744 N N . ASN A 1 91 ? -1.564 -14.888 -14.077 1.00 43.19 91 ASN A N 1
ATOM 745 C CA . ASN A 1 91 ? -2.226 -15.313 -12.825 1.00 43.19 91 ASN A CA 1
ATOM 746 C C . ASN A 1 91 ? -1.234 -15.497 -11.642 1.00 43.19 91 ASN A C 1
ATOM 748 O O . ASN A 1 91 ? -0.969 -16.626 -11.233 1.00 43.19 91 ASN A O 1
ATOM 752 N N . GLY A 1 92 ? -0.667 -14.429 -11.074 1.00 39.62 92 GLY A N 1
ATOM 753 C CA . GLY A 1 92 ? 0.089 -14.516 -9.810 1.00 39.62 92 GLY A CA 1
ATOM 754 C C . GLY A 1 92 ? -0.736 -14.017 -8.621 1.00 39.62 92 GLY A C 1
ATOM 755 O O . GLY A 1 92 ? -1.251 -12.905 -8.691 1.00 39.62 92 GLY A O 1
ATOM 756 N N . TYR A 1 93 ? -0.846 -14.799 -7.542 1.00 44.19 93 TYR A N 1
ATOM 757 C CA . TYR A 1 93 ? -1.397 -14.370 -6.247 1.00 44.19 93 TYR A CA 1
ATOM 758 C C . TYR A 1 93 ? -0.414 -14.699 -5.112 1.00 44.19 93 TYR A C 1
ATOM 760 O O . TYR A 1 93 ? 0.385 -15.627 -5.232 1.00 44.19 93 TYR A O 1
ATOM 768 N N . GLY A 1 94 ? -0.482 -13.939 -4.017 1.00 48.69 94 GLY A N 1
ATOM 769 C CA . GLY A 1 94 ? 0.172 -14.237 -2.742 1.00 48.69 94 GLY A CA 1
ATOM 770 C C . GLY A 1 94 ? -0.827 -14.026 -1.605 1.00 48.69 94 GLY A C 1
ATOM 771 O O . GLY A 1 94 ? -1.622 -13.091 -1.670 1.00 48.69 94 GLY A O 1
ATOM 772 N N . GLN A 1 95 ? -0.813 -14.914 -0.613 1.00 42.50 95 GLN A N 1
ATOM 773 C CA . GLN A 1 95 ? -1.645 -14.857 0.592 1.00 42.50 95 GLN A CA 1
ATOM 774 C C . GLN A 1 95 ? -0.719 -14.708 1.802 1.00 42.50 95 GLN A C 1
ATOM 776 O O . GLN A 1 95 ? 0.273 -15.432 1.893 1.00 42.50 95 GLN A O 1
ATOM 781 N N . PHE A 1 96 ? -1.040 -13.791 2.714 1.00 51.88 96 PHE A N 1
ATOM 782 C CA . PHE A 1 96 ? -0.318 -13.603 3.971 1.00 51.88 96 PHE A CA 1
ATOM 783 C C . PHE A 1 96 ? -1.324 -13.394 5.102 1.00 51.88 96 PHE A C 1
ATOM 785 O O . PHE A 1 96 ? -2.238 -12.591 4.947 1.00 51.88 96 PHE A O 1
ATOM 792 N N . ASN A 1 97 ? -1.112 -14.091 6.220 1.00 40.78 97 ASN A N 1
ATOM 793 C CA . ASN A 1 97 ? -1.809 -13.870 7.485 1.00 40.78 97 ASN A CA 1
ATOM 794 C C . ASN A 1 97 ? -0.774 -13.304 8.467 1.00 40.78 97 ASN A C 1
ATOM 796 O O . ASN A 1 97 ? 0.269 -13.933 8.660 1.00 40.78 97 ASN A O 1
ATOM 800 N N . GLU A 1 98 ? -1.034 -12.148 9.076 1.00 56.44 98 GLU A N 1
ATOM 801 C CA . GLU A 1 98 ? -0.217 -11.632 10.181 1.00 56.44 98 GLU A CA 1
ATOM 802 C C . GLU A 1 98 ? -1.078 -11.360 11.413 1.00 56.44 98 GLU A C 1
ATOM 804 O O . GLU A 1 98 ? -2.145 -10.753 11.325 1.00 56.44 98 GLU A O 1
ATOM 809 N N . GLU A 1 99 ? -0.584 -11.795 12.572 1.00 55.72 99 GLU A N 1
ATOM 810 C CA . GLU A 1 99 ? -1.222 -11.558 13.862 1.00 55.72 99 GLU A CA 1
ATOM 811 C C . GLU A 1 99 ? -1.015 -10.110 14.318 1.00 55.72 99 GLU A C 1
ATOM 813 O O . GLU A 1 99 ? 0.100 -9.582 14.343 1.00 55.72 99 GLU A O 1
ATOM 818 N N . VAL A 1 100 ? -2.105 -9.471 14.734 1.00 58.56 100 VAL A N 1
ATOM 819 C CA . VAL A 1 100 ? -2.089 -8.116 15.279 1.00 58.56 100 VAL A CA 1
ATOM 820 C C . VAL A 1 100 ? -2.018 -8.198 16.804 1.00 58.56 100 VAL A C 1
ATOM 822 O O . VAL A 1 100 ? -3.032 -8.436 17.459 1.00 58.56 100 VAL A O 1
ATOM 825 N N . GLN A 1 101 ? -0.829 -7.968 17.369 1.00 55.34 101 GLN A N 1
ATOM 826 C CA . GLN A 1 101 ? -0.714 -7.442 18.736 1.00 55.34 101 GLN A CA 1
ATOM 827 C C . GLN A 1 101 ? -0.958 -5.926 18.748 1.00 55.34 101 GLN A C 1
ATOM 829 O O . GLN A 1 101 ? -0.593 -5.230 17.756 1.00 55.34 101 GLN A O 1
#